Protein AF-A0A1V5NS03-F1 (afdb_monomer)

Foldseek 3Di:
DDDDPDDPDDDVVVVVVVPPPPPLPPQWDKKAFPPPPGPDIDIGHPVCVVVVLVVCCVVPVGNHMD

Nearest PDB structures (foldseek):
  6ff7-assembly1_X  TM=2.405E-01  e=4.700E+00  Homo sapiens

Secondary structure (DSSP, 8-state):
-----------HHHHHTT-------TTEEEEEB-STT---EEEEEHHHHHHHHHHHHHHH----B-

pLDDT: mean 74.84, std 19.33, range [39.84, 95.56]

Solvent-accessible surface area (backbone atoms only — not comparable to full-atom values): 4300 Å² total; per-residue (Å²): 135,89,82,80,91,78,78,87,72,76,56,70,78,60,50,53,71,72,60,64,70,69,81,60,54,98,70,41,44,69,37,34,46,65,52,90,91,49,86,51,68,48,76,39,46,65,82,51,46,62,57,52,49,51,51,47,24,72,76,69,69,53,83,48,67,87

Mean predicted aligned error: 13.63 Å

Sequence (66 aa):
MKKDLKGEKLLEEQLDNVQGGLSIPDFAVTTRCLVGGCGWQYSGAKETINAARAKHTRETGHNHFA

Structure (mmCIF, N/CA/C/O backbone):
data_AF-A0A1V5NS03-F1
#
_entry.id   AF-A0A1V5NS03-F1
#
loop_
_atom_site.group_PDB
_atom_site.id
_atom_site.type_symbol
_atom_site.label_atom_id
_atom_site.label_alt_id
_atom_site.label_comp_id
_atom_site.label_asym_id
_atom_site.label_entity_id
_atom_site.label_seq_id
_atom_site.pdbx_PDB_ins_code
_atom_site.Cartn_x
_atom_site.Cartn_y
_atom_site.Cartn_z
_atom_site.occupancy
_atom_site.B_iso_or_equiv
_atom_site.auth_seq_id
_atom_site.auth_comp_id
_atom_site.auth_as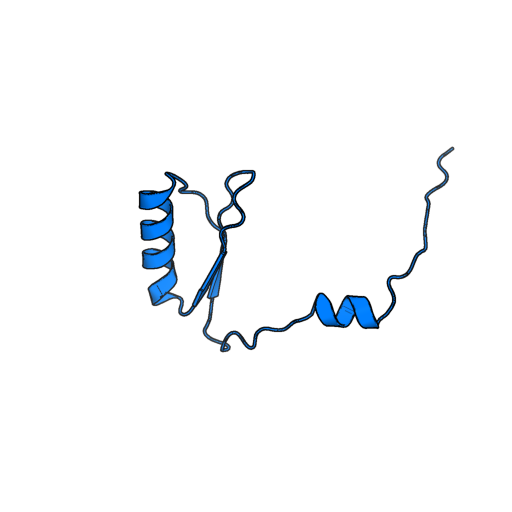ym_id
_atom_site.auth_atom_id
_atom_site.pdbx_PDB_model_num
ATOM 1 N N . MET A 1 1 ? -25.436 -30.261 20.539 1.00 39.84 1 MET A N 1
ATOM 2 C CA . MET A 1 1 ? -24.635 -30.743 19.392 1.00 39.84 1 MET A CA 1
ATOM 3 C C . MET A 1 1 ? -24.800 -29.768 18.238 1.00 39.84 1 MET A C 1
ATOM 5 O O . MET A 1 1 ? -25.913 -29.316 18.002 1.00 39.84 1 MET A O 1
ATOM 9 N N . LYS A 1 2 ? -23.675 -29.393 17.623 1.00 48.16 2 LYS A N 1
ATOM 10 C CA . LYS A 1 2 ? -23.524 -28.395 16.556 1.00 48.16 2 LYS A CA 1
ATOM 11 C C . LYS A 1 2 ? -24.217 -28.875 15.274 1.00 48.16 2 LYS A C 1
ATOM 13 O O . LYS A 1 2 ? -24.135 -30.059 14.961 1.00 48.16 2 LYS A O 1
ATOM 18 N N . LYS A 1 3 ? -24.893 -27.979 14.553 1.00 52.94 3 LYS A N 1
ATOM 19 C CA . LYS A 1 3 ? -25.299 -28.206 13.160 1.00 52.94 3 LYS A CA 1
ATOM 20 C C . LYS A 1 3 ? -24.650 -27.116 12.321 1.00 52.94 3 LYS A C 1
ATOM 22 O O . LYS A 1 3 ? -25.138 -25.994 12.257 1.00 52.94 3 LYS A O 1
ATOM 27 N N . ASP A 1 4 ? -23.493 -27.457 11.777 1.00 52.53 4 ASP A N 1
ATOM 28 C CA . ASP A 1 4 ? -22.720 -26.650 10.848 1.00 52.53 4 ASP A CA 1
ATOM 29 C C . ASP A 1 4 ? -23.521 -26.434 9.552 1.00 52.53 4 ASP A C 1
ATOM 31 O O . ASP A 1 4 ? -23.864 -27.389 8.852 1.00 52.53 4 ASP A O 1
ATOM 35 N N . LEU A 1 5 ? -23.821 -25.173 9.235 1.00 49.25 5 LEU A N 1
ATOM 36 C CA . LEU A 1 5 ? -24.317 -24.749 7.926 1.00 49.25 5 LEU A CA 1
ATOM 37 C C . LEU A 1 5 ? -23.173 -24.890 6.913 1.00 49.25 5 LEU A C 1
ATOM 39 O O . LEU A 1 5 ? -22.339 -24.001 6.765 1.00 49.25 5 LEU A O 1
ATOM 43 N N . LYS A 1 6 ? -23.102 -26.041 6.244 1.00 55.47 6 LYS A N 1
ATOM 44 C CA . LYS A 1 6 ? -22.240 -26.256 5.080 1.00 55.47 6 LYS A CA 1
ATOM 45 C C . LYS A 1 6 ? -23.081 -26.203 3.813 1.00 55.47 6 LYS A C 1
ATOM 47 O O . LYS A 1 6 ? -23.969 -27.033 3.651 1.00 55.47 6 LYS A O 1
ATOM 52 N N . GLY A 1 7 ? -22.683 -25.348 2.873 1.00 57.28 7 GLY A N 1
ATOM 53 C CA . GLY A 1 7 ? -22.692 -25.776 1.475 1.00 57.28 7 GLY A CA 1
ATOM 54 C C . GLY A 1 7 ? -23.292 -24.857 0.422 1.00 57.28 7 GLY A C 1
ATOM 55 O O . GLY A 1 7 ? -23.537 -25.361 -0.669 1.00 57.28 7 GLY A O 1
ATOM 56 N N . GLU A 1 8 ? -23.479 -23.558 0.654 1.00 52.56 8 GLU A N 1
ATOM 57 C CA . GLU A 1 8 ? -23.668 -22.644 -0.481 1.00 52.56 8 GLU A CA 1
ATOM 58 C C . GLU A 1 8 ? -22.311 -22.431 -1.162 1.00 52.56 8 GLU A C 1
ATOM 60 O O . GLU A 1 8 ? -21.523 -21.555 -0.810 1.00 52.56 8 GLU A O 1
ATOM 65 N N . LYS A 1 9 ? -21.987 -23.334 -2.096 1.00 55.72 9 LYS A N 1
ATOM 66 C CA . LYS A 1 9 ? -20.917 -23.123 -3.069 1.00 55.72 9 LYS A CA 1
ATOM 67 C C . LYS A 1 9 ? -21.268 -21.857 -3.845 1.00 55.72 9 LYS A C 1
ATOM 69 O O . LYS A 1 9 ? -22.254 -21.845 -4.576 1.00 55.72 9 LYS A O 1
ATOM 74 N N . LEU A 1 10 ? -20.460 -20.817 -3.671 1.00 52.94 10 LEU A N 1
ATOM 75 C CA . LEU A 1 10 ? -20.465 -19.658 -4.556 1.00 52.94 10 LEU A CA 1
ATOM 76 C C . LEU A 1 10 ? -20.344 -20.145 -6.007 1.00 52.94 10 LEU A C 1
ATOM 78 O O . LEU A 1 10 ? -19.533 -21.024 -6.305 1.00 52.94 10 LEU A O 1
ATOM 82 N N . LEU A 1 11 ? -21.190 -19.598 -6.879 1.00 53.53 11 LEU A N 1
ATOM 83 C CA . LEU A 1 11 ? -21.176 -19.862 -8.316 1.00 53.53 11 LEU A CA 1
ATOM 84 C C . LEU A 1 11 ? -19.802 -19.485 -8.889 1.00 53.53 11 LEU A C 1
ATOM 86 O O . LEU A 1 11 ? -19.209 -18.492 -8.469 1.00 53.53 11 LEU A O 1
ATOM 90 N N . GLU A 1 12 ? -19.304 -20.263 -9.851 1.00 53.25 12 GLU A N 1
ATOM 91 C CA . GLU A 1 12 ? -17.979 -20.072 -10.470 1.00 53.25 12 GLU A CA 1
ATOM 92 C C . GLU A 1 12 ? -17.795 -18.653 -11.046 1.00 53.25 12 GLU A C 1
ATOM 94 O O . GLU A 1 12 ? -16.705 -18.091 -10.990 1.00 53.25 12 GLU A O 1
ATOM 99 N N . GLU A 1 13 ? -18.886 -18.008 -11.460 1.00 49.44 13 GLU A N 1
ATOM 100 C CA . GLU A 1 13 ? -18.919 -16.621 -11.946 1.00 49.44 13 GLU A CA 1
ATOM 101 C C . GLU A 1 13 ? -18.571 -15.569 -10.863 1.00 49.44 13 GLU A C 1
ATOM 103 O O . GLU A 1 13 ? -18.092 -14.475 -11.167 1.00 49.44 13 GLU A O 1
ATOM 108 N N . GLN A 1 14 ? -18.746 -15.897 -9.574 1.00 50.84 14 GLN A N 1
ATOM 109 C CA . GLN A 1 14 ? -18.285 -15.059 -8.459 1.00 50.84 14 GLN A CA 1
ATOM 110 C C . GLN A 1 14 ? -16.837 -15.348 -8.047 1.00 50.84 14 GLN A C 1
ATOM 112 O O . GLN A 1 14 ? -16.227 -14.503 -7.398 1.00 50.84 14 GLN A O 1
ATOM 117 N N . LEU A 1 15 ? -16.269 -16.500 -8.422 1.00 50.88 15 LEU A N 1
ATOM 118 C CA . LEU A 1 15 ? -14.845 -16.790 -8.218 1.00 50.88 15 LEU A CA 1
ATOM 119 C C . LEU A 1 15 ? -13.971 -16.046 -9.236 1.00 50.88 15 LEU A C 1
ATOM 121 O O . LEU A 1 15 ? -12.882 -15.602 -8.877 1.00 50.88 15 LEU A O 1
ATOM 125 N N . ASP A 1 16 ? -14.468 -15.829 -10.457 1.00 44.00 16 ASP A N 1
ATOM 126 C CA . ASP A 1 16 ? -13.739 -15.094 -11.501 1.00 44.00 16 ASP A CA 1
ATOM 127 C C . ASP A 1 16 ? -13.491 -13.622 -11.106 1.00 44.00 16 ASP A C 1
ATOM 129 O O . ASP A 1 16 ? -12.398 -13.090 -11.281 1.00 44.00 16 ASP A O 1
ATOM 133 N N . ASN A 1 17 ? -14.445 -12.999 -10.404 1.00 47.34 17 ASN A N 1
ATOM 134 C CA . ASN A 1 17 ? -14.275 -11.651 -9.842 1.00 47.34 17 ASN A CA 1
ATOM 135 C C . ASN A 1 17 ? -13.415 -11.596 -8.564 1.00 47.34 17 ASN A C 1
ATOM 137 O O . ASN A 1 17 ? -12.978 -10.516 -8.166 1.00 47.34 17 ASN A O 1
ATOM 141 N N . VAL A 1 18 ? -13.148 -12.734 -7.911 1.00 51.41 18 VAL A N 1
ATOM 142 C CA . VAL A 1 18 ? -12.187 -12.825 -6.790 1.00 51.41 18 VAL A CA 1
ATOM 143 C C . VAL A 1 18 ? -10.769 -13.076 -7.312 1.00 51.41 18 VAL A C 1
ATOM 145 O O . VAL A 1 18 ? -9.792 -12.730 -6.650 1.00 51.41 18 VAL A O 1
ATOM 148 N N . GLN A 1 19 ? -10.651 -13.600 -8.532 1.00 49.38 19 GLN A N 1
ATOM 149 C CA . GLN A 1 19 ? -9.392 -13.815 -9.231 1.00 49.38 19 GLN A CA 1
ATOM 150 C C . GLN A 1 19 ? -9.219 -12.839 -10.400 1.00 49.38 19 GLN A C 1
ATOM 152 O O . GLN A 1 19 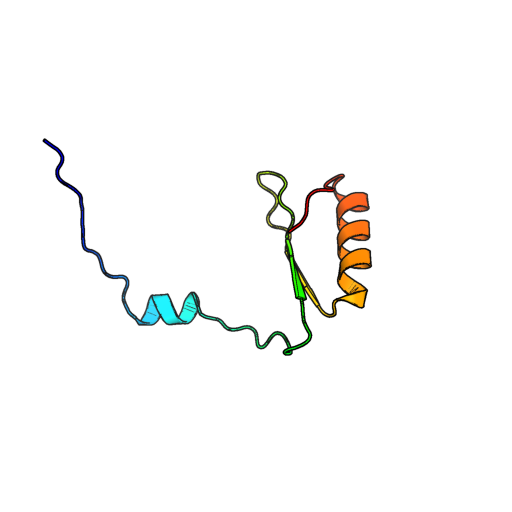? -8.612 -13.174 -11.416 1.00 49.38 19 GLN A O 1
ATOM 157 N N . GLY A 1 20 ? -9.701 -11.604 -10.213 1.00 47.31 20 GLY A N 1
ATOM 158 C CA . GLY A 1 20 ? -9.321 -10.441 -11.001 1.00 47.31 20 GLY A CA 1
ATOM 159 C C . GLY A 1 20 ? -7.833 -10.170 -10.817 1.00 47.31 20 GLY A C 1
ATOM 160 O O . GLY A 1 20 ? -7.431 -9.264 -10.086 1.00 47.31 20 GLY A O 1
ATOM 161 N N . GLY A 1 21 ? -7.012 -10.995 -11.462 1.00 49.16 21 GLY A N 1
ATOM 162 C CA . GLY A 1 21 ? -5.610 -10.751 -11.701 1.00 49.16 21 GLY A CA 1
ATOM 163 C C . GLY A 1 21 ? -5.514 -9.495 -12.544 1.00 49.16 21 GLY A C 1
ATOM 164 O O . GLY A 1 21 ? -5.347 -9.564 -13.759 1.00 49.16 21 GLY A O 1
ATOM 165 N N . LEU A 1 22 ? -5.590 -8.334 -11.879 1.00 52.50 22 LEU A N 1
ATOM 166 C CA . LEU A 1 22 ? -4.792 -7.183 -12.258 1.00 52.50 22 LEU A CA 1
ATOM 167 C C . LEU A 1 22 ? -3.463 -7.790 -12.655 1.00 52.50 22 LEU A C 1
ATOM 169 O O . LEU A 1 22 ? -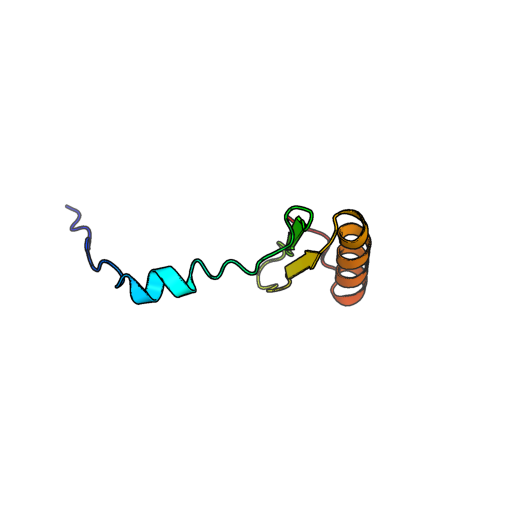2.821 -8.441 -11.830 1.00 52.50 22 LEU A O 1
ATOM 173 N N . SER A 1 23 ? -3.122 -7.687 -13.933 1.00 55.41 23 SER A N 1
ATOM 174 C CA . SER A 1 23 ? -1.817 -8.066 -14.439 1.00 55.41 23 SER A CA 1
ATOM 175 C C . SER A 1 23 ? -0.841 -7.068 -13.830 1.00 55.41 23 SER A C 1
ATOM 177 O O . SER A 1 23 ? -0.373 -6.143 -14.485 1.00 55.41 23 SER A O 1
ATOM 179 N N . ILE A 1 24 ? -0.634 -7.179 -12.517 1.00 56.28 24 ILE A N 1
ATOM 180 C CA . ILE A 1 24 ? 0.459 -6.548 -11.827 1.00 56.28 24 ILE A CA 1
ATOM 181 C C . ILE A 1 24 ? 1.649 -7.164 -12.546 1.00 56.28 24 ILE A C 1
ATOM 183 O O . ILE A 1 24 ? 1.750 -8.395 -12.581 1.00 56.28 24 ILE A O 1
ATOM 187 N N . PRO A 1 25 ? 2.465 -6.347 -13.225 1.00 57.88 25 PRO A N 1
ATOM 188 C CA . PRO A 1 25 ? 3.659 -6.860 -13.863 1.00 57.88 25 PRO A CA 1
ATOM 189 C C . PRO A 1 25 ? 4.387 -7.763 -12.866 1.00 57.88 25 PRO A C 1
ATOM 191 O O . PRO A 1 25 ? 4.356 -7.469 -11.677 1.00 57.88 25 PRO A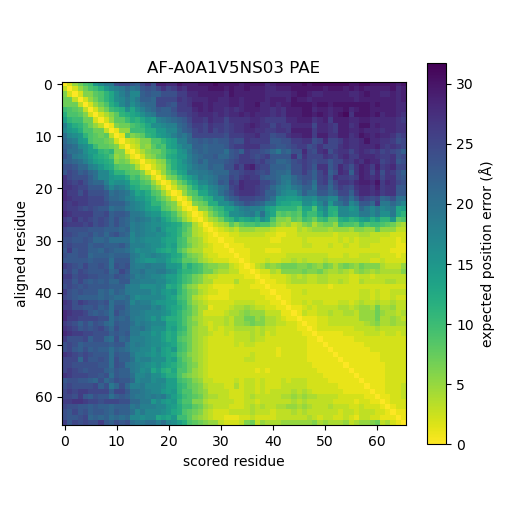 O 1
ATOM 194 N N . ASP A 1 26 ? 5.048 -8.826 -13.310 1.00 61.53 26 ASP A N 1
ATOM 195 C CA . ASP A 1 26 ? 5.706 -9.805 -12.420 1.00 61.53 26 ASP A CA 1
ATOM 196 C C . ASP A 1 26 ? 6.670 -9.150 -11.387 1.00 61.53 26 ASP A C 1
ATOM 198 O O . ASP A 1 26 ? 6.953 -9.692 -10.324 1.00 61.53 26 ASP A O 1
ATOM 202 N N . PHE A 1 27 ? 7.108 -7.910 -11.651 1.00 64.81 27 PHE A N 1
ATOM 203 C CA . PHE A 1 27 ? 7.929 -7.063 -10.776 1.00 64.81 27 PHE A CA 1
ATOM 204 C C . PHE A 1 27 ? 7.164 -6.165 -9.779 1.00 64.81 27 PHE A C 1
ATOM 206 O O . PHE A 1 27 ? 7.782 -5.432 -8.996 1.00 64.81 27 PHE A O 1
ATOM 213 N N . ALA A 1 28 ? 5.838 -6.131 -9.836 1.00 72.50 28 ALA A N 1
ATOM 214 C CA . ALA A 1 28 ? 5.017 -5.236 -9.046 1.00 72.50 28 ALA A CA 1
ATOM 215 C C . ALA A 1 28 ? 4.684 -5.873 -7.697 1.00 72.50 28 ALA A C 1
ATOM 217 O O . ALA A 1 28 ? 4.025 -6.905 -7.590 1.00 72.50 28 ALA A O 1
ATOM 218 N N . VAL A 1 29 ? 5.139 -5.213 -6.641 1.00 83.69 29 VAL A N 1
ATOM 219 C CA . VAL A 1 29 ? 4.861 -5.597 -5.267 1.00 83.69 29 VAL A CA 1
ATOM 220 C C . VAL A 1 29 ? 3.624 -4.822 -4.814 1.00 83.69 29 VAL A C 1
ATOM 222 O O . VAL A 1 29 ? 3.436 -3.650 -5.152 1.00 83.69 29 VAL A O 1
ATOM 225 N N . THR A 1 30 ? 2.758 -5.483 -4.053 1.00 89.38 30 THR A N 1
ATOM 226 C CA . THR A 1 30 ? 1.600 -4.840 -3.428 1.00 89.38 30 THR A CA 1
ATOM 227 C C . THR A 1 30 ? 1.885 -4.626 -1.951 1.00 89.38 30 THR A C 1
ATOM 229 O O . THR A 1 30 ? 2.338 -5.538 -1.266 1.00 89.38 30 THR A O 1
ATOM 232 N N . THR A 1 31 ? 1.610 -3.422 -1.461 1.00 91.00 31 THR A N 1
ATOM 233 C CA . THR A 1 31 ? 1.628 -3.087 -0.039 1.00 91.00 31 THR A CA 1
ATOM 234 C C . THR A 1 31 ? 0.266 -2.550 0.369 1.00 91.00 31 THR A C 1
ATOM 236 O O . THR A 1 31 ? -0.403 -1.865 -0.405 1.00 91.00 31 THR A O 1
ATOM 239 N N . ARG A 1 32 ? -0.161 -2.849 1.591 1.00 93.12 32 ARG A N 1
ATOM 240 C CA . ARG A 1 32 ? -1.415 -2.327 2.147 1.00 93.12 32 ARG A CA 1
ATOM 241 C C . ARG A 1 32 ? -1.210 -1.831 3.561 1.00 93.12 32 ARG A C 1
ATOM 243 O O . ARG A 1 32 ? -0.339 -2.331 4.271 1.00 93.12 32 ARG A O 1
ATOM 250 N N . CYS A 1 33 ? -2.026 -0.870 3.964 1.00 94.00 33 CYS A N 1
ATOM 251 C CA . CYS A 1 33 ? -2.058 -0.398 5.336 1.00 94.00 33 CYS A CA 1
ATOM 252 C C . CYS A 1 33 ? -2.753 -1.438 6.225 1.00 94.00 33 CYS A C 1
ATOM 254 O O . CYS A 1 33 ? -3.748 -2.041 5.829 1.00 94.00 33 CYS A O 1
ATOM 256 N N . LEU A 1 34 ? -2.205 -1.668 7.418 1.00 93.81 34 LEU A N 1
ATOM 257 C CA . LEU A 1 34 ? -2.727 -2.626 8.398 1.00 93.81 34 LEU A CA 1
ATOM 258 C C . LEU A 1 34 ? -3.447 -1.949 9.571 1.00 93.81 34 LEU A C 1
ATOM 260 O O . LEU A 1 34 ? -3.916 -2.632 10.480 1.00 93.81 34 LEU A O 1
ATOM 264 N N . VAL A 1 35 ? -3.533 -0.616 9.575 1.00 91.00 35 VAL A N 1
ATOM 265 C CA . VAL A 1 35 ? -4.293 0.113 10.594 1.00 91.00 35 VAL A CA 1
ATOM 266 C C . VAL A 1 35 ? -5.780 -0.198 10.420 1.00 91.00 35 VAL A C 1
ATOM 268 O O . VAL A 1 35 ? -6.316 -0.119 9.315 1.00 91.00 35 VAL A O 1
ATOM 271 N N . GLY A 1 36 ? -6.445 -0.584 11.512 1.00 90.75 36 GLY A N 1
ATOM 272 C CA . GLY A 1 36 ? -7.840 -1.023 11.494 1.00 90.75 36 GLY A CA 1
ATOM 273 C C . GLY A 1 36 ? -8.767 0.000 10.832 1.00 90.75 36 GLY A C 1
ATOM 274 O O . GLY A 1 36 ? -8.773 1.169 11.204 1.00 90.75 36 GLY A O 1
ATOM 275 N N . GLY A 1 37 ? -9.538 -0.445 9.837 1.00 88.25 37 GLY A N 1
ATOM 276 C CA . GLY A 1 37 ? -10.451 0.410 9.069 1.00 88.25 37 GLY A CA 1
ATOM 277 C C . GLY A 1 37 ? -9.803 1.186 7.916 1.00 88.25 37 GLY A C 1
ATOM 278 O O . GLY A 1 37 ? -10.512 1.854 7.167 1.00 88.25 37 GLY A O 1
ATOM 279 N N . CYS A 1 38 ? -8.485 1.087 7.717 1.00 89.94 38 CYS A N 1
ATOM 280 C CA . CYS A 1 38 ? -7.816 1.706 6.578 1.00 89.94 38 CYS A CA 1
ATOM 281 C C . CYS A 1 38 ? -7.849 0.780 5.351 1.00 89.94 38 CYS A C 1
ATOM 283 O O . CYS A 1 38 ? -7.211 -0.268 5.335 1.00 89.94 38 CYS A O 1
ATOM 285 N N . GLY A 1 39 ? -8.561 1.186 4.297 1.00 89.94 39 GLY A N 1
ATOM 286 C CA . GLY A 1 39 ? -8.627 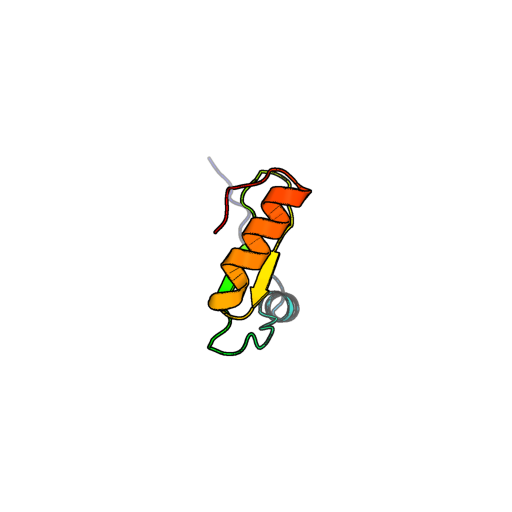0.463 3.017 1.00 89.94 39 GLY A CA 1
ATOM 287 C C . GLY A 1 39 ? -7.484 0.780 2.046 1.00 89.94 39 GLY A C 1
ATOM 288 O O . GLY A 1 39 ? -7.616 0.538 0.850 1.00 89.94 39 GLY A O 1
ATOM 289 N N . TRP A 1 40 ? -6.394 1.392 2.518 1.00 92.81 40 TRP A N 1
ATOM 290 C CA . TRP A 1 40 ? -5.322 1.839 1.634 1.00 92.81 40 TRP A CA 1
ATOM 291 C C . TRP A 1 40 ? -4.480 0.666 1.128 1.00 92.81 40 TRP A C 1
ATOM 293 O O . TRP A 1 40 ? -3.942 -0.1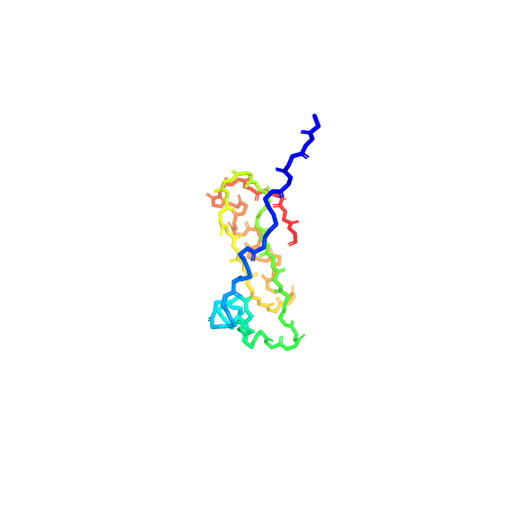21 1.912 1.00 92.81 40 TRP A O 1
ATOM 303 N N . GLN A 1 41 ? -4.317 0.605 -0.190 1.00 92.06 41 GLN A N 1
ATOM 304 C CA . GLN A 1 41 ? -3.465 -0.344 -0.889 1.00 92.06 41 GLN A CA 1
ATOM 305 C C . GLN A 1 41 ? -2.728 0.376 -2.018 1.00 92.06 41 GLN A C 1
ATOM 307 O O . GLN A 1 41 ? -3.281 1.248 -2.686 1.00 92.06 41 GLN A O 1
ATOM 312 N N . TYR A 1 42 ? -1.480 -0.016 -2.237 1.00 89.50 42 TYR A N 1
ATOM 313 C CA . TYR A 1 42 ? -0.659 0.439 -3.343 1.00 89.50 42 TYR A CA 1
ATOM 314 C C . TYR A 1 42 ? -0.003 -0.756 -4.031 1.00 89.50 42 TYR A C 1
ATOM 316 O O . TYR A 1 42 ? 0.571 -1.621 -3.370 1.00 89.50 42 TYR A O 1
ATOM 324 N N . SER A 1 43 ? -0.054 -0.772 -5.358 1.00 89.62 43 SER A N 1
ATOM 325 C CA . SER A 1 43 ? 0.583 -1.786 -6.196 1.00 89.62 43 SER A CA 1
ATOM 326 C C . SER A 1 43 ? 1.507 -1.082 -7.182 1.00 89.62 43 SER A C 1
ATOM 328 O O . SER A 1 43 ? 1.074 -0.189 -7.910 1.00 89.62 43 SER A O 1
ATOM 330 N N . GLY A 1 44 ? 2.786 -1.450 -7.188 1.00 86.56 44 GLY A N 1
ATOM 331 C CA . GLY A 1 44 ? 3.789 -0.795 -8.024 1.00 86.56 44 GLY A CA 1
ATOM 332 C C . GLY A 1 44 ? 5.164 -1.442 -7.904 1.00 86.56 44 GLY A C 1
ATOM 333 O O . GLY A 1 44 ? 5.333 -2.465 -7.243 1.00 86.56 44 GLY A O 1
ATOM 334 N N . ALA A 1 45 ? 6.173 -0.851 -8.539 1.00 86.19 45 ALA A N 1
ATOM 335 C CA . ALA A 1 45 ? 7.540 -1.355 -8.438 1.00 86.19 45 ALA A CA 1
ATOM 336 C C . ALA A 1 45 ? 8.037 -1.299 -6.983 1.00 86.19 45 ALA A C 1
ATOM 338 O O . ALA A 1 45 ? 7.749 -0.342 -6.255 1.00 86.19 45 ALA A O 1
ATOM 339 N N . LYS A 1 46 ? 8.843 -2.285 -6.570 1.00 82.50 46 LYS A N 1
ATOM 340 C CA . LYS A 1 46 ? 9.413 -2.364 -5.211 1.00 82.50 46 LYS A CA 1
ATOM 341 C C . LYS A 1 46 ? 10.115 -1.068 -4.779 1.00 82.50 46 LYS A C 1
ATOM 343 O O . LYS A 1 46 ? 10.026 -0.679 -3.618 1.00 82.50 46 LYS A O 1
ATOM 348 N N . GLU A 1 47 ? 10.757 -0.376 -5.716 1.00 86.19 47 GLU A N 1
ATOM 349 C CA . GLU A 1 47 ? 11.444 0.903 -5.487 1.00 86.19 47 GLU A CA 1
ATOM 350 C C . GLU A 1 47 ? 10.479 2.032 -5.090 1.00 86.19 47 GLU A C 1
ATOM 352 O O . GLU A 1 47 ? 10.803 2.884 -4.265 1.00 86.19 47 GLU A O 1
ATOM 357 N N . THR A 1 48 ? 9.254 2.004 -5.618 1.00 88.06 48 THR A N 1
ATOM 358 C CA . THR A 1 48 ? 8.225 3.029 -5.376 1.00 88.06 48 THR A CA 1
ATOM 359 C C . THR A 1 48 ? 7.401 2.779 -4.111 1.00 88.06 48 THR A C 1
ATOM 361 O O . THR A 1 48 ? 6.790 3.708 -3.581 1.00 88.06 48 THR A O 1
ATOM 364 N N . ILE A 1 49 ? 7.428 1.556 -3.563 1.00 89.69 49 ILE A N 1
ATOM 365 C CA . ILE A 1 49 ? 6.656 1.187 -2.365 1.00 89.69 49 ILE A CA 1
ATOM 366 C C . ILE A 1 49 ? 7.029 2.031 -1.155 1.00 89.69 49 ILE A C 1
ATOM 368 O O . ILE A 1 49 ? 6.143 2.491 -0.438 1.00 89.69 49 ILE A O 1
ATOM 372 N N . ASN A 1 50 ? 8.321 2.256 -0.914 1.00 91.06 50 ASN A N 1
ATOM 373 C CA . ASN A 1 50 ? 8.748 3.030 0.251 1.00 91.06 50 ASN A CA 1
ATOM 374 C C . ASN A 1 50 ? 8.275 4.486 0.160 1.00 91.06 50 ASN A C 1
ATOM 376 O O . ASN A 1 50 ? 7.852 5.053 1.166 1.00 91.06 50 ASN A O 1
ATOM 380 N N . ALA A 1 51 ? 8.264 5.064 -1.045 1.00 93.31 51 ALA A N 1
ATOM 381 C CA . ALA A 1 51 ? 7.725 6.400 -1.276 1.00 93.31 51 ALA A CA 1
ATOM 382 C C . ALA A 1 51 ? 6.203 6.442 -1.055 1.00 93.31 51 ALA A C 1
ATOM 384 O O . ALA A 1 51 ? 5.704 7.355 -0.398 1.00 93.31 51 ALA A O 1
ATOM 385 N N . ALA A 1 52 ? 5.470 5.432 -1.537 1.00 92.12 52 ALA A N 1
ATOM 386 C CA . ALA A 1 52 ? 4.028 5.317 -1.322 1.00 92.12 52 ALA A CA 1
ATOM 387 C C . ALA A 1 52 ? 3.674 5.157 0.168 1.00 92.12 52 ALA A C 1
ATOM 389 O O . ALA A 1 52 ? 2.787 5.853 0.662 1.00 92.12 52 ALA A O 1
ATOM 390 N N . ARG A 1 53 ? 4.414 4.310 0.901 1.00 92.94 53 ARG A N 1
ATOM 391 C CA . ARG A 1 53 ? 4.284 4.145 2.358 1.00 92.94 53 ARG A CA 1
ATOM 392 C C . ARG A 1 53 ? 4.559 5.457 3.087 1.00 92.94 53 ARG A C 1
ATOM 394 O O . ARG A 1 53 ? 3.719 5.896 3.860 1.00 92.94 53 ARG A O 1
ATOM 401 N N . ALA A 1 54 ? 5.678 6.123 2.791 1.00 94.00 54 ALA A N 1
ATOM 402 C CA . ALA A 1 54 ? 6.036 7.393 3.424 1.00 94.00 54 ALA A CA 1
ATOM 403 C C . ALA A 1 54 ? 4.994 8.490 3.159 1.00 94.00 54 ALA A C 1
ATOM 405 O O . ALA A 1 54 ? 4.634 9.235 4.073 1.00 94.00 54 ALA A O 1
ATOM 406 N N . LYS A 1 55 ? 4.469 8.564 1.928 1.00 95.44 55 LYS A N 1
ATOM 407 C CA . LYS A 1 55 ? 3.371 9.469 1.581 1.00 95.44 55 LYS A CA 1
ATOM 408 C C . LYS A 1 55 ? 2.125 9.156 2.415 1.00 95.44 55 LYS A C 1
ATOM 410 O O . LYS A 1 55 ? 1.610 10.054 3.074 1.00 95.44 55 LYS A O 1
ATOM 415 N N . HIS A 1 56 ? 1.707 7.890 2.466 1.00 94.88 56 HIS A N 1
ATOM 416 C CA . HIS A 1 56 ? 0.546 7.473 3.251 1.00 94.88 56 HIS A CA 1
ATOM 417 C C . HIS A 1 56 ? 0.716 7.776 4.743 1.00 94.88 56 HIS A C 1
ATOM 419 O O . HIS A 1 56 ? -0.190 8.331 5.363 1.00 94.88 56 HIS A O 1
ATOM 425 N N . THR A 1 57 ? 1.886 7.482 5.315 1.00 95.38 57 THR A N 1
ATOM 426 C CA . THR A 1 57 ? 2.207 7.798 6.712 1.00 95.38 57 THR A CA 1
ATOM 427 C C . THR A 1 57 ? 2.149 9.296 6.977 1.00 95.38 57 THR A C 1
ATOM 429 O O . THR A 1 57 ? 1.613 9.703 8.000 1.00 95.38 57 THR A O 1
ATOM 432 N N . ARG A 1 58 ? 2.642 10.137 6.063 1.00 95.56 58 ARG A N 1
ATOM 433 C CA . ARG A 1 58 ? 2.556 11.596 6.208 1.00 95.56 58 ARG A CA 1
ATOM 434 C C . ARG A 1 58 ? 1.114 12.109 6.146 1.00 95.56 58 ARG A C 1
ATOM 436 O O . ARG A 1 58 ? 0.790 13.058 6.849 1.00 95.56 58 ARG A O 1
ATOM 443 N N . GLU A 1 59 ? 0.274 11.517 5.301 1.00 94.06 59 GLU A N 1
ATOM 444 C CA . GLU A 1 59 ? -1.118 11.949 5.103 1.00 94.06 59 GLU A CA 1
ATOM 445 C C . GLU A 1 59 ? -2.065 11.453 6.205 1.00 94.06 59 GLU A C 1
ATOM 447 O O .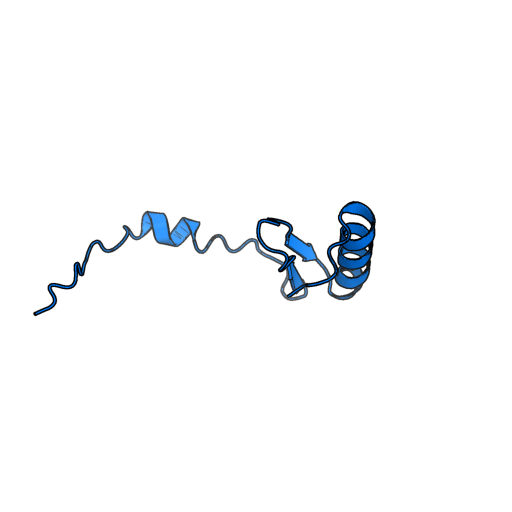 GLU A 1 59 ? -3.027 12.138 6.535 1.00 94.06 59 GLU A O 1
ATOM 452 N N . THR A 1 60 ? -1.801 10.276 6.779 1.00 92.31 60 THR A N 1
ATOM 453 C CA . THR A 1 60 ? -2.736 9.597 7.700 1.00 92.31 60 THR A CA 1
ATOM 454 C C . THR A 1 60 ? -2.169 9.320 9.091 1.00 92.31 60 THR A C 1
ATOM 456 O O . THR A 1 60 ? -2.919 8.997 10.005 1.00 92.31 60 THR A O 1
ATOM 459 N N . GLY A 1 61 ? -0.850 9.402 9.272 1.00 92.88 61 GLY A N 1
ATOM 460 C CA . GLY A 1 61 ? -0.162 8.937 10.480 1.00 92.88 61 GLY A CA 1
ATOM 461 C C . GLY A 1 61 ? 0.016 7.416 10.555 1.00 92.88 61 GLY A C 1
ATOM 462 O O . GLY A 1 61 ? 0.604 6.918 11.512 1.00 92.88 61 GLY A O 1
ATOM 463 N N . HIS A 1 62 ? -0.456 6.652 9.564 1.00 95.12 62 HIS A N 1
ATOM 464 C CA . HIS A 1 62 ? -0.369 5.194 9.579 1.00 95.12 62 HIS A CA 1
ATOM 465 C C . HIS A 1 62 ? 1.014 4.699 9.154 1.00 95.12 62 HIS A C 1
ATOM 467 O O . HIS A 1 62 ? 1.483 4.986 8.054 1.00 95.12 62 HIS A O 1
ATOM 473 N N . ASN A 1 63 ? 1.653 3.903 10.003 1.00 91.50 63 ASN A N 1
ATOM 474 C CA . ASN A 1 63 ? 3.014 3.398 9.808 1.00 91.50 63 ASN A CA 1
ATOM 475 C C . ASN A 1 63 ? 3.108 1.860 9.769 1.0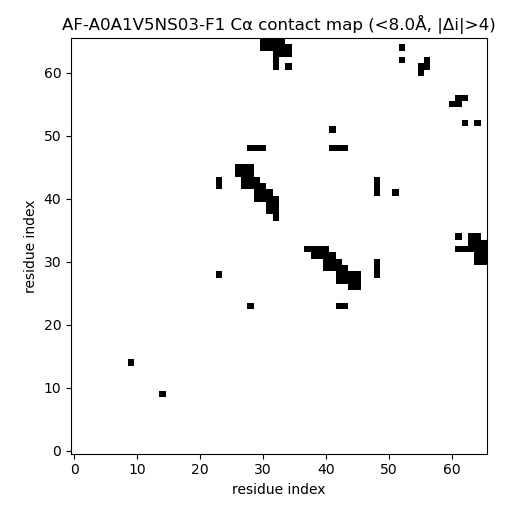0 91.50 63 ASN A C 1
ATOM 477 O O . ASN A 1 63 ? 4.209 1.319 9.698 1.00 91.50 63 ASN A O 1
ATOM 481 N N . HIS A 1 64 ? 1.974 1.154 9.805 1.00 90.25 64 HIS A N 1
ATOM 482 C CA . HIS A 1 64 ? 1.915 -0.308 9.754 1.00 90.25 64 HIS A CA 1
ATOM 483 C C . HIS A 1 64 ? 1.478 -0.778 8.366 1.00 90.25 64 HIS A 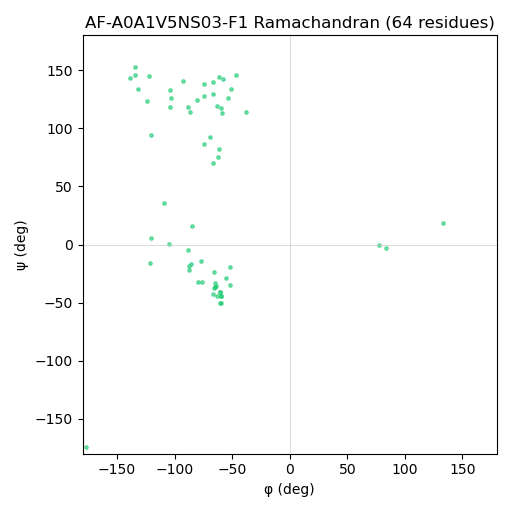C 1
ATOM 485 O O . HIS A 1 64 ? 0.359 -0.490 7.938 1.00 90.25 64 HIS A O 1
ATOM 491 N N . PHE A 1 65 ? 2.347 -1.526 7.682 1.00 91.44 65 PHE A N 1
ATOM 492 C CA . PHE A 1 65 ? 2.124 -1.991 6.314 1.00 91.44 65 PHE A CA 1
ATOM 493 C C . PHE A 1 65 ? 2.480 -3.472 6.150 1.00 91.44 65 PHE A C 1
ATOM 495 O O . PHE A 1 65 ? 3.440 -3.936 6.765 1.00 91.44 65 PHE A O 1
ATOM 502 N N . ALA A 1 66 ? 1.734 -4.175 5.292 1.00 84.81 66 ALA A N 1
ATOM 503 C CA . ALA A 1 66 ? 2.122 -5.479 4.739 1.00 84.81 66 ALA A CA 1
ATOM 504 C C . ALA A 1 66 ? 2.951 -5.303 3.462 1.00 84.81 66 ALA A C 1
ATOM 506 O O . ALA A 1 66 ? 2.739 -4.290 2.742 1.00 84.81 66 ALA A O 1
#

Radius of gyration: 17.51 Å; Cα contacts (8 Å, |Δi|>4): 57; chains: 1; bounding box: 37×43×34 Å